Protein AF-A0A1R2AUR9-F1 (afdb_monomer_lite)

InterPro domains:
  IPR001841 Zinc finger, RING-type [PF13639] (2-28)
  IPR001841 Zinc finger, RING-type [PS50089] (3-28)
  IPR013083 Zinc finger, RING/FYVE/PHD-type [G3DSA:3.30.40.10] (1-85)
  IPR017907 Zinc finger, RING-type, conserved site [PS00518] (5-14)
  IPR051438 RNF E3 ubiquitin-protein ligase [PTHR46016] (2-135)

Foldseek 3Di:
DAAPVRDDDDPVVVVVVCVPAQADPPPRHGDDPVRDDDPVVVVVVQQFDWDAAPQPPDPDIGGNVCRVVCQVVPPRNPVNVVVVVVVPPDPDDPDDDPPDDPPVVCVVVVCCVVCVVVVVCVSVCVVVVVPDDDDDDDDDD

pLDDT: mean 75.96, std 21.55, range [33.53, 98.12]

Structure (mmCIF, N/CA/C/O backbone):
data_AF-A0A1R2AUR9-F1
#
_entry.id   AF-A0A1R2AUR9-F1
#
loop_
_atom_site.group_PDB
_atom_site.id
_atom_site.type_symbol
_atom_site.label_atom_id
_atom_site.label_alt_id
_atom_site.label_comp_id
_atom_site.label_asym_id
_atom_site.label_entity_id
_atom_site.label_seq_id
_atom_site.pdbx_PDB_ins_code
_atom_site.Cartn_x
_atom_site.Cartn_y
_atom_site.Cartn_z
_atom_site.occupancy
_atom_site.B_iso_or_equiv
_atom_site.auth_seq_id
_atom_site.auth_comp_id
_atom_site.auth_asym_id
_atom_site.auth_atom_id
_atom_site.pdbx_PDB_model_num
ATOM 1 N N . MET A 1 1 ? -4.410 -1.345 8.812 1.00 94.25 1 MET A N 1
ATOM 2 C CA . MET A 1 1 ? -5.068 -0.806 10.019 1.00 94.25 1 MET A CA 1
ATOM 3 C C . MET A 1 1 ? -5.633 -1.920 10.862 1.00 94.25 1 MET A C 1
ATOM 5 O O . MET A 1 1 ? -6.331 -2.774 10.335 1.00 94.25 1 MET A O 1
ATOM 9 N N . LYS A 1 2 ? -5.341 -1.895 12.158 1.00 96.38 2 LYS A N 1
ATOM 10 C CA . LYS A 1 2 ? -5.877 -2.798 13.167 1.00 96.38 2 LYS A CA 1
ATOM 11 C C . LYS A 1 2 ? -7.031 -2.116 13.904 1.00 96.38 2 LYS A C 1
ATOM 13 O O . LYS A 1 2 ? -6.886 -0.988 14.381 1.00 96.38 2 LYS A O 1
ATOM 18 N N . LEU A 1 3 ? -8.169 -2.796 13.969 1.00 95.75 3 LEU A N 1
ATOM 19 C CA . LEU A 1 3 ? -9.366 -2.363 14.690 1.00 95.75 3 LEU A CA 1
ATOM 20 C C . LEU A 1 3 ? -9.321 -2.794 16.168 1.00 95.75 3 LEU A C 1
ATOM 22 O O . LEU A 1 3 ? -8.594 -3.730 16.500 1.00 95.75 3 LEU A O 1
ATOM 26 N N . PRO A 1 4 ? -10.142 -2.197 17.059 1.00 95.06 4 PRO A N 1
ATOM 27 C CA . PRO A 1 4 ? -10.235 -2.625 18.463 1.00 95.06 4 PRO A CA 1
ATOM 28 C C . PRO A 1 4 ? -10.782 -4.051 18.637 1.00 95.06 4 PRO A C 1
ATOM 30 O O . 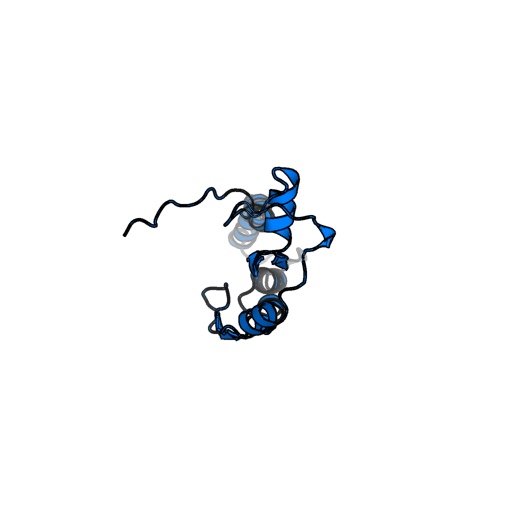PRO A 1 4 ? -10.666 -4.635 19.704 1.00 95.06 4 PRO A O 1
ATOM 33 N N . CYS A 1 5 ? -11.374 -4.624 17.587 1.00 96.00 5 CYS A N 1
ATOM 34 C CA . CYS A 1 5 ? -11.796 -6.022 17.537 1.00 96.00 5 CYS A CA 1
ATOM 35 C C . CYS A 1 5 ? -10.718 -6.976 16.984 1.00 96.00 5 CYS A C 1
ATOM 37 O O . CYS A 1 5 ? -11.067 -8.063 16.537 1.00 96.00 5 CYS A O 1
ATOM 39 N N . ASP A 1 6 ? -9.457 -6.537 16.943 1.00 94.69 6 ASP A N 1
ATOM 40 C CA . ASP A 1 6 ? -8.261 -7.243 16.454 1.00 94.69 6 ASP A CA 1
ATOM 41 C C . ASP A 1 6 ? -8.201 -7.593 14.959 1.00 94.69 6 ASP A C 1
ATOM 43 O O . ASP A 1 6 ? -7.145 -7.992 14.466 1.00 94.69 6 ASP A O 1
ATOM 47 N N . HIS A 1 7 ? -9.260 -7.341 14.194 1.00 96.19 7 HIS A N 1
ATOM 48 C CA . HIS A 1 7 ? -9.222 -7.501 12.744 1.00 96.19 7 HIS A CA 1
ATOM 49 C C . HIS A 1 7 ? -8.355 -6.438 12.062 1.00 96.19 7 HIS A C 1
ATOM 51 O O . HIS A 1 7 ? -8.411 -5.250 12.401 1.00 96.19 7 HIS A O 1
ATOM 57 N N . THR A 1 8 ? -7.592 -6.872 11.056 1.00 96.56 8 THR A N 1
ATOM 58 C CA . THR A 1 8 ? -6.714 -6.010 10.261 1.00 96.56 8 THR A CA 1
ATOM 59 C C . THR A 1 8 ? -7.239 -5.882 8.835 1.00 96.56 8 THR A C 1
ATOM 61 O O . THR A 1 8 ? -7.537 -6.882 8.195 1.00 96.56 8 THR A O 1
ATOM 64 N N . LEU A 1 9 ? -7.349 -4.647 8.343 1.00 95.38 9 LEU A N 1
ATOM 65 C CA . LEU A 1 9 ? -7.771 -4.307 6.979 1.00 95.38 9 LEU A CA 1
ATOM 66 C C . LEU A 1 9 ? -6.881 -3.190 6.412 1.00 95.38 9 LEU A C 1
ATOM 68 O O . LEU A 1 9 ? -6.248 -2.463 7.182 1.00 95.38 9 LEU A O 1
ATOM 72 N N . CYS A 1 10 ? -6.849 -3.002 5.092 1.00 95.88 10 CYS A N 1
ATOM 73 C CA . CYS A 1 10 ? -6.198 -1.834 4.481 1.00 95.88 10 CYS A CA 1
ATOM 74 C C . CYS A 1 10 ? -6.884 -0.530 4.922 1.00 95.88 10 CYS A C 1
ATOM 76 O O . CYS A 1 10 ? -8.079 -0.541 5.229 1.00 95.88 10 CYS A O 1
ATOM 78 N N . ASP A 1 11 ? -6.141 0.581 4.966 1.00 94.75 11 ASP A N 1
ATOM 79 C CA . ASP A 1 11 ? -6.688 1.868 5.426 1.00 94.75 11 ASP A CA 1
ATOM 80 C C . ASP A 1 11 ? -7.854 2.335 4.545 1.00 94.75 11 ASP A C 1
ATOM 82 O O . ASP A 1 11 ? -8.945 2.601 5.050 1.00 94.75 11 ASP A O 1
ATOM 86 N N . ASP A 1 12 ? -7.677 2.288 3.226 1.00 95.94 12 ASP A N 1
ATOM 87 C CA . ASP A 1 12 ? -8.722 2.666 2.273 1.00 95.94 12 ASP A CA 1
ATOM 88 C C . ASP A 1 12 ? -9.968 1.793 2.400 1.00 95.94 12 ASP A C 1
ATOM 90 O O . ASP A 1 12 ? -11.092 2.297 2.413 1.00 95.94 12 ASP A O 1
ATOM 94 N N . CYS A 1 13 ? -9.784 0.478 2.541 1.00 96.19 13 CYS A N 1
ATOM 95 C CA . CYS A 1 13 ? -10.890 -0.469 2.655 1.00 96.19 13 CYS A CA 1
ATOM 96 C C . CYS A 1 13 ? -11.746 -0.184 3.892 1.00 96.19 13 CYS A C 1
ATOM 98 O O . CYS A 1 13 ? -12.976 -0.169 3.803 1.00 96.19 13 CYS A O 1
ATOM 100 N N . ILE A 1 14 ? -11.115 0.068 5.044 1.00 95.31 14 ILE A N 1
ATOM 101 C CA . ILE A 1 14 ? -11.870 0.344 6.266 1.00 95.31 14 ILE A CA 1
ATOM 102 C C . ILE A 1 14 ? -12.502 1.737 6.253 1.00 95.31 14 ILE A C 1
ATOM 104 O O . ILE A 1 14 ? -13.629 1.875 6.722 1.00 95.31 14 ILE A O 1
ATOM 108 N N . ASN A 1 15 ? -11.846 2.742 5.666 1.00 94.88 15 ASN A N 1
ATOM 109 C CA . ASN A 1 15 ? -12.414 4.084 5.520 1.00 94.88 15 ASN A CA 1
ATOM 110 C C . ASN A 1 15 ? -13.653 4.066 4.608 1.00 94.88 15 ASN A C 1
ATOM 112 O O . ASN A 1 15 ? -14.706 4.573 4.999 1.00 94.88 15 ASN A O 1
ATOM 116 N N . LYS A 1 16 ? -13.568 3.411 3.439 1.00 96.06 16 LYS A N 1
ATOM 117 C CA . LYS A 1 16 ? -14.702 3.232 2.511 1.00 96.06 16 LYS A CA 1
ATOM 118 C C . LYS A 1 16 ? -15.868 2.499 3.173 1.00 96.06 16 LYS A C 1
ATOM 120 O O . LYS A 1 16 ? -17.025 2.873 2.993 1.00 96.06 16 LYS A O 1
ATOM 125 N N . TRP A 1 17 ? -15.582 1.462 3.961 1.00 95.81 17 TRP A N 1
ATOM 126 C CA . TRP A 1 17 ? -16.624 0.755 4.701 1.00 95.81 17 TRP A CA 1
ATOM 127 C C . TRP A 1 17 ? -17.260 1.628 5.787 1.00 95.81 17 TRP A C 1
ATOM 129 O O . TRP A 1 17 ? -18.485 1.657 5.910 1.00 95.81 17 TRP A O 1
ATOM 139 N N . PHE A 1 18 ? -16.449 2.368 6.547 1.00 94.25 18 PHE A N 1
ATOM 140 C CA . PHE A 1 18 ? -16.916 3.188 7.663 1.00 94.25 18 PHE A CA 1
ATOM 141 C C . PHE A 1 18 ? -17.877 4.299 7.228 1.00 94.25 18 PHE A C 1
ATOM 143 O O . PHE A 1 18 ? -18.837 4.580 7.944 1.00 94.25 18 PHE A O 1
ATOM 150 N N . GLN A 1 19 ? -17.682 4.863 6.030 1.00 95.19 19 GLN A N 1
ATOM 151 C CA . GLN A 1 19 ? -18.616 5.819 5.420 1.00 95.19 19 GLN A CA 1
ATOM 152 C C . GLN A 1 19 ? -20.039 5.254 5.281 1.00 95.19 19 GLN A C 1
ATOM 154 O O . GLN A 1 19 ? -21.008 6.002 5.351 1.00 95.19 19 GLN A O 1
ATOM 159 N N . ARG A 1 20 ? -20.175 3.933 5.108 1.00 95.06 20 ARG A N 1
ATOM 160 C CA . ARG A 1 20 ? -21.469 3.249 4.968 1.00 95.06 20 ARG A CA 1
ATOM 161 C C . ARG A 1 20 ? -21.963 2.675 6.294 1.00 95.06 20 ARG A C 1
ATOM 163 O O . ARG A 1 20 ? -23.152 2.736 6.593 1.00 95.06 20 ARG A O 1
ATOM 170 N N . LYS A 1 21 ? -21.070 2.060 7.076 1.00 95.06 21 LYS A N 1
ATOM 171 C CA . LYS A 1 21 ? -21.400 1.351 8.319 1.00 95.06 21 LYS A CA 1
ATOM 172 C C . LYS A 1 21 ? -20.309 1.549 9.372 1.00 95.06 21 LYS A C 1
ATOM 174 O O . LYS A 1 21 ? -19.184 1.089 9.200 1.00 95.06 21 LYS A O 1
ATOM 179 N N . LYS A 1 22 ? -20.681 2.094 10.535 1.00 93.88 22 LYS A N 1
ATOM 180 C CA . LYS A 1 22 ? -19.805 2.280 11.714 1.00 93.88 22 LYS A CA 1
ATOM 181 C C . LYS A 1 22 ? -19.544 0.973 12.489 1.00 93.88 22 LYS A C 1
ATOM 183 O O . LYS A 1 22 ? -19.806 0.865 13.685 1.00 93.88 22 LYS A O 1
ATOM 188 N N . SER A 1 23 ? -19.129 -0.080 11.789 1.00 96.19 23 SER A N 1
ATOM 189 C CA . SER A 1 23 ? -18.934 -1.422 12.360 1.00 96.19 23 SER A CA 1
ATOM 190 C C . SER A 1 23 ? -17.855 -2.193 11.618 1.00 96.19 23 SER A C 1
ATOM 192 O O . SER A 1 23 ? -17.590 -1.910 10.456 1.00 96.19 23 SER A O 1
ATOM 194 N N . CYS A 1 24 ? -17.222 -3.170 12.262 1.00 96.19 24 CYS A N 1
ATOM 195 C CA . CYS A 1 24 ? -16.237 -4.031 11.613 1.00 96.19 24 CYS A CA 1
ATOM 196 C C . CYS A 1 24 ? -16.898 -4.864 10.490 1.00 96.19 24 CYS A C 1
ATOM 198 O O . CYS A 1 24 ? -17.902 -5.523 10.768 1.00 96.19 24 CYS A O 1
ATOM 200 N N . PRO A 1 25 ? -16.341 -4.915 9.263 1.00 95.88 25 PRO A N 1
ATOM 201 C CA . PRO A 1 25 ? -16.883 -5.746 8.179 1.00 95.88 25 PRO A CA 1
ATOM 202 C C . PRO A 1 25 ? -16.914 -7.246 8.498 1.00 95.88 25 PRO A C 1
ATOM 204 O O . PRO A 1 25 ? -17.744 -7.967 7.957 1.00 95.88 25 PRO A O 1
ATOM 207 N N . ILE A 1 26 ? -16.015 -7.707 9.374 1.00 96.44 26 ILE A N 1
ATOM 208 C CA . ILE A 1 26 ? -15.802 -9.131 9.656 1.00 96.44 26 ILE A CA 1
ATOM 209 C C . ILE A 1 26 ? -16.688 -9.599 10.815 1.00 96.44 26 ILE A C 1
ATOM 211 O O . ILE A 1 26 ? -17.418 -10.574 10.684 1.00 96.44 26 ILE A O 1
ATOM 215 N N . CYS A 1 27 ? -16.679 -8.880 11.943 1.00 97.06 27 CYS A N 1
ATOM 216 C CA . CYS A 1 27 ? -17.395 -9.298 13.156 1.00 97.06 27 CYS A CA 1
ATOM 217 C C . CYS A 1 27 ? -18.543 -8.370 13.578 1.00 97.06 27 CYS A C 1
ATOM 219 O O . CYS A 1 27 ? -19.156 -8.592 14.619 1.00 97.06 27 CYS A O 1
ATOM 221 N N . ARG A 1 28 ? -18.824 -7.305 12.813 1.00 96.00 28 ARG A N 1
ATOM 222 C CA . ARG A 1 28 ? -19.901 -6.320 13.055 1.00 96.00 28 ARG A CA 1
ATOM 223 C C . ARG A 1 28 ? -19.820 -5.552 14.382 1.00 96.00 28 ARG A C 1
ATOM 225 O O . ARG A 1 28 ? -20.705 -4.747 14.667 1.00 96.00 28 ARG A O 1
ATOM 232 N N . LYS A 1 29 ? -18.749 -5.716 15.170 1.00 96.06 29 LYS A N 1
ATOM 233 C CA . LYS A 1 29 ? -18.498 -4.893 16.364 1.00 96.06 29 LYS A CA 1
ATOM 234 C C . LYS A 1 29 ? -18.408 -3.419 15.972 1.00 96.06 29 LYS A C 1
ATOM 236 O O . LYS A 1 29 ? -17.696 -3.071 15.028 1.00 96.06 29 LYS A O 1
ATOM 241 N N . ARG A 1 30 ? -19.136 -2.564 16.690 1.00 95.56 30 ARG A N 1
ATOM 242 C CA . ARG A 1 30 ? -19.062 -1.107 16.527 1.00 95.56 30 ARG A CA 1
ATOM 243 C C . ARG A 1 30 ? -17.703 -0.602 17.001 1.00 95.56 30 ARG A C 1
ATOM 245 O O . ARG A 1 30 ? -17.121 -1.165 17.925 1.00 95.56 30 ARG A O 1
ATOM 252 N N . PHE A 1 31 ? -17.201 0.426 16.338 1.00 94.19 31 PHE A N 1
ATOM 253 C CA . PHE A 1 31 ? -15.953 1.092 16.690 1.00 94.19 31 PHE A CA 1
ATOM 254 C C . PHE A 1 31 ? -16.000 2.533 16.181 1.00 94.19 31 PHE A C 1
ATOM 256 O O . PHE A 1 31 ? -16.768 2.833 15.267 1.00 94.19 31 PHE A O 1
ATOM 263 N N . GLU A 1 32 ? -15.166 3.397 16.743 1.00 93.69 32 GLU A N 1
ATOM 264 C CA . GLU A 1 32 ? -14.956 4.762 16.261 1.00 93.69 32 GLU A CA 1
ATOM 265 C C . GLU A 1 32 ? -13.707 4.841 15.384 1.00 93.69 32 GLU A C 1
ATOM 267 O O . GLU A 1 32 ? -12.707 4.166 15.642 1.00 93.69 32 GLU A O 1
ATOM 272 N N . ILE A 1 33 ? -13.730 5.691 14.352 1.00 89.25 33 ILE A N 1
ATOM 273 C CA . ILE A 1 33 ? -12.618 5.795 13.394 1.00 89.25 33 ILE A C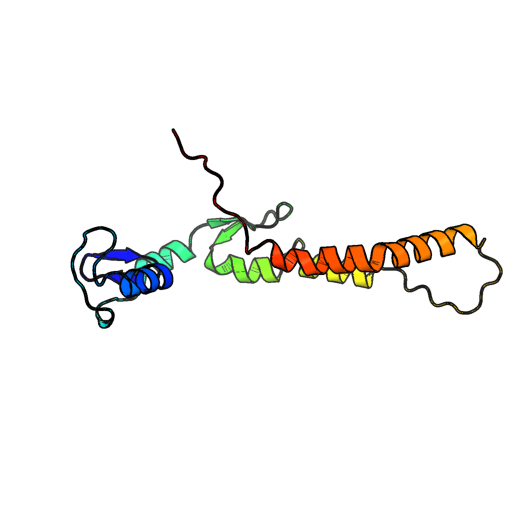A 1
ATOM 274 C C . ILE A 1 33 ? -11.299 6.182 14.083 1.00 89.25 33 ILE A C 1
ATOM 276 O O . ILE A 1 33 ? -10.245 5.728 13.660 1.00 89.25 33 ILE A O 1
ATOM 280 N N . SER A 1 34 ? -11.347 6.948 15.177 1.00 92.44 34 SER A N 1
ATOM 281 C CA . SER A 1 34 ? -10.179 7.343 15.978 1.00 92.44 34 SER A CA 1
ATOM 282 C C . SER A 1 34 ? -9.512 6.175 16.714 1.00 92.44 34 SER A C 1
ATOM 284 O O . SER A 1 34 ? -8.359 6.280 17.122 1.00 92.44 34 SER A O 1
ATOM 286 N N . GLN A 1 35 ? -10.207 5.043 16.872 1.00 92.00 35 GLN A N 1
ATOM 287 C CA . GLN A 1 35 ? -9.695 3.862 17.570 1.00 92.00 35 GLN A CA 1
ATOM 288 C C . GLN A 1 35 ? -8.873 2.935 16.662 1.00 92.00 35 GLN A C 1
ATOM 290 O O . GLN A 1 35 ? -8.269 1.979 17.158 1.00 92.00 35 GLN A O 1
ATOM 295 N N . LYS A 1 36 ? -8.844 3.177 15.341 1.00 93.19 36 LYS A N 1
ATOM 296 C CA . LYS A 1 36 ? -8.015 2.392 14.417 1.00 93.19 36 LYS A CA 1
ATOM 297 C C . LYS A 1 36 ? -6.535 2.700 14.656 1.00 93.19 36 LYS A C 1
ATOM 299 O O . LYS A 1 36 ? -6.143 3.853 14.795 1.00 93.19 36 LYS A O 1
ATOM 304 N N . LYS A 1 37 ? -5.696 1.666 14.665 1.00 95.31 37 LYS A N 1
ATOM 305 C CA . LYS A 1 37 ? -4.241 1.795 14.850 1.00 95.31 37 LYS A CA 1
ATOM 306 C C . LYS A 1 37 ? -3.492 1.244 13.635 1.00 95.31 37 LYS A C 1
ATOM 308 O O . LYS A 1 37 ? -4.015 0.359 12.952 1.00 95.31 37 LYS A O 1
ATOM 313 N N . PRO A 1 38 ? -2.278 1.722 13.325 1.00 94.88 38 PRO A N 1
ATOM 314 C CA . PRO A 1 38 ? -1.453 1.098 12.296 1.00 94.88 38 PRO A CA 1
ATOM 315 C C . PRO A 1 38 ? -1.112 -0.349 12.688 1.00 94.88 38 PRO A C 1
ATOM 317 O O . PRO A 1 38 ? -0.786 -0.641 13.836 1.00 94.88 38 PRO A O 1
ATOM 320 N N . ALA A 1 39 ? -1.201 -1.268 11.725 1.00 95.12 39 ALA A N 1
ATOM 321 C CA . ALA A 1 39 ? -0.887 -2.685 11.924 1.00 95.12 39 ALA A CA 1
ATOM 322 C C . ALA A 1 39 ? 0.596 -2.947 11.614 1.00 95.12 39 ALA A C 1
ATOM 324 O O . ALA A 1 39 ? 0.920 -3.655 10.666 1.00 95.12 39 ALA A O 1
ATOM 325 N N . THR A 1 40 ? 1.494 -2.318 12.378 1.00 94.56 40 THR A N 1
ATOM 326 C CA . THR A 1 40 ? 2.930 -2.213 12.053 1.00 94.56 40 THR A CA 1
ATOM 327 C C . THR A 1 40 ? 3.610 -3.559 11.810 1.00 94.56 40 THR A C 1
ATOM 329 O O . THR A 1 40 ? 4.316 -3.691 10.819 1.00 94.56 40 THR A O 1
ATOM 332 N N . LYS A 1 41 ? 3.354 -4.571 12.650 1.00 93.56 41 LYS A N 1
ATOM 333 C CA . LYS A 1 41 ? 3.935 -5.920 12.494 1.00 93.56 41 LYS A CA 1
ATOM 334 C C . LYS A 1 41 ? 3.601 -6.545 11.136 1.00 93.56 41 LYS A C 1
ATOM 336 O O . LYS A 1 41 ? 4.499 -6.903 10.389 1.00 93.56 41 LYS A O 1
ATOM 341 N N . ILE A 1 42 ? 2.313 -6.568 10.793 1.00 94.38 42 ILE A N 1
ATOM 342 C CA . ILE A 1 42 ? 1.824 -7.128 9.525 1.00 94.38 42 ILE A CA 1
ATOM 343 C C . ILE A 1 42 ? 2.375 -6.332 8.335 1.00 94.38 42 ILE A C 1
ATOM 345 O O . ILE A 1 42 ? 2.728 -6.914 7.320 1.00 94.38 42 ILE A O 1
ATOM 349 N N . VAL A 1 43 ? 2.489 -5.004 8.449 1.00 94.38 43 VAL A N 1
ATOM 350 C CA . VAL A 1 43 ? 3.066 -4.169 7.380 1.00 94.38 43 VAL A CA 1
ATOM 351 C C . VAL A 1 43 ? 4.540 -4.503 7.139 1.00 94.38 43 VAL A C 1
ATOM 353 O O . VAL A 1 43 ? 4.961 -4.563 5.988 1.00 94.38 43 VAL A O 1
ATOM 356 N N . VAL A 1 44 ? 5.321 -4.740 8.197 1.00 95.94 44 VAL A N 1
ATOM 357 C CA . VAL A 1 44 ? 6.720 -5.177 8.063 1.00 95.94 44 VAL A CA 1
ATOM 358 C C . VAL A 1 44 ? 6.787 -6.534 7.366 1.00 95.94 44 VAL A C 1
ATOM 360 O O . VAL A 1 44 ? 7.528 -6.669 6.401 1.00 95.94 44 VAL A O 1
ATOM 363 N N . GLU A 1 45 ? 5.972 -7.502 7.784 1.00 96.62 45 GLU A N 1
ATOM 364 C CA . GLU A 1 45 ? 5.928 -8.834 7.164 1.00 96.62 45 GLU A CA 1
ATOM 365 C C . GLU A 1 45 ? 5.541 -8.775 5.680 1.00 96.62 45 GLU A C 1
ATOM 367 O O . GLU A 1 45 ? 6.224 -9.362 4.844 1.00 96.62 45 GLU A O 1
ATOM 372 N N . ILE A 1 46 ? 4.503 -8.004 5.331 1.00 96.31 46 ILE A N 1
ATOM 373 C CA . ILE A 1 46 ? 4.078 -7.786 3.939 1.00 96.31 46 ILE A CA 1
ATOM 374 C C . ILE A 1 46 ? 5.223 -7.201 3.099 1.00 96.31 46 ILE A C 1
ATOM 376 O O . ILE A 1 46 ? 5.444 -7.630 1.970 1.00 96.31 46 ILE A O 1
ATOM 380 N N . ASN A 1 47 ? 5.977 -6.249 3.651 1.00 96.81 47 ASN A N 1
ATOM 381 C CA . ASN A 1 47 ? 7.090 -5.596 2.961 1.00 96.81 47 ASN A CA 1
ATOM 382 C C . ASN A 1 47 ? 8.284 -6.524 2.679 1.00 96.81 47 ASN A C 1
ATOM 384 O O . ASN A 1 47 ? 9.068 -6.233 1.769 1.00 96.81 47 ASN A O 1
ATOM 388 N N . GLU A 1 48 ? 8.429 -7.617 3.431 1.00 97.69 48 GLU A N 1
ATOM 389 C CA . GLU A 1 48 ? 9.467 -8.629 3.211 1.00 97.69 48 GLU A CA 1
ATOM 390 C C . GLU A 1 48 ? 9.032 -9.756 2.262 1.00 97.69 48 GLU A C 1
ATOM 392 O O . GLU A 1 48 ? 9.877 -10.558 1.861 1.00 97.69 48 GLU A O 1
ATOM 397 N N . LEU A 1 49 ? 7.754 -9.825 1.866 1.00 97.88 49 LEU A N 1
ATOM 398 C CA . LEU A 1 49 ? 7.279 -10.845 0.927 1.00 97.88 49 LEU A CA 1
ATOM 399 C C . LEU A 1 49 ? 8.057 -10.774 -0.389 1.00 97.88 49 LEU A C 1
ATOM 401 O O . LEU A 1 49 ? 8.210 -9.699 -0.972 1.00 97.88 49 LEU A O 1
ATOM 405 N N . CYS A 1 50 ? 8.526 -11.929 -0.865 1.00 97.31 50 CYS A N 1
ATOM 406 C CA . CYS A 1 50 ? 9.149 -12.036 -2.177 1.00 97.31 50 CYS A CA 1
ATOM 407 C C . CYS A 1 50 ? 8.071 -11.946 -3.262 1.00 97.31 50 CYS A C 1
ATOM 409 O O . CYS A 1 50 ? 7.125 -12.734 -3.271 1.00 97.31 50 CYS A O 1
ATOM 411 N N . VAL A 1 51 ? 8.216 -10.983 -4.164 1.00 97.25 51 VAL A N 1
ATOM 412 C CA . VAL A 1 51 ? 7.309 -10.728 -5.285 1.00 97.25 51 VAL A CA 1
ATOM 413 C C . VAL A 1 51 ? 8.092 -10.696 -6.588 1.00 97.25 51 VAL A C 1
ATOM 415 O O . VAL A 1 51 ? 9.300 -10.464 -6.590 1.00 97.25 51 VAL A O 1
ATOM 418 N N . VAL A 1 52 ? 7.397 -10.935 -7.694 1.00 96.62 52 VAL A N 1
ATOM 419 C CA . VAL A 1 52 ? 7.952 -10.845 -9.048 1.00 96.62 52 VAL A CA 1
ATOM 420 C C . VAL A 1 52 ? 7.617 -9.492 -9.664 1.00 96.62 52 VAL A C 1
ATOM 422 O O . VAL A 1 52 ? 6.614 -8.873 -9.309 1.00 96.62 52 VAL A O 1
ATOM 425 N N . CYS A 1 53 ? 8.453 -9.033 -10.590 1.00 95.88 53 CYS A N 1
ATOM 426 C CA . CYS A 1 53 ? 8.134 -7.873 -11.413 1.00 95.88 53 CYS A CA 1
ATOM 427 C C . CYS A 1 53 ? 6.870 -8.127 -12.255 1.00 95.88 53 CYS A C 1
ATOM 429 O O . CYS A 1 53 ? 6.682 -9.228 -12.772 1.00 95.88 53 CYS A O 1
ATOM 431 N N . LYS A 1 54 ? 6.032 -7.100 -12.450 1.00 93.12 54 LYS A N 1
ATOM 432 C CA . LYS A 1 54 ? 4.846 -7.191 -13.322 1.00 93.12 54 LYS A CA 1
ATOM 433 C C . LYS A 1 54 ? 5.173 -7.289 -14.817 1.00 93.12 54 LYS A C 1
ATOM 435 O O . LYS A 1 54 ? 4.308 -7.658 -15.606 1.00 93.12 54 LYS A O 1
ATOM 440 N N . PHE A 1 55 ? 6.395 -6.935 -15.224 1.00 91.56 55 PHE A N 1
ATOM 441 C CA . PHE A 1 55 ? 6.803 -6.951 -16.628 1.00 91.56 55 PHE A CA 1
ATOM 442 C C . PHE A 1 55 ? 7.237 -8.367 -17.048 1.00 91.56 55 PHE A C 1
ATOM 444 O O . PHE A 1 55 ? 8.214 -8.870 -16.490 1.00 91.56 55 PHE A O 1
ATOM 451 N N . PRO A 1 56 ? 6.577 -9.008 -18.037 1.00 85.06 56 PRO A N 1
ATOM 452 C CA . PRO A 1 56 ? 6.753 -10.439 -18.324 1.00 85.06 56 PRO A CA 1
ATOM 453 C C . PRO A 1 56 ? 8.176 -10.867 -18.695 1.00 85.06 56 PRO A C 1
ATOM 455 O O . PRO A 1 56 ? 8.554 -12.012 -18.476 1.00 85.06 56 PRO A O 1
ATOM 458 N N . GLN A 1 57 ? 8.958 -9.963 -19.287 1.00 88.62 57 GLN A N 1
ATOM 459 C CA . GLN A 1 57 ? 10.328 -10.234 -19.729 1.00 88.62 57 GLN A CA 1
ATOM 460 C C . GLN A 1 57 ? 11.365 -9.973 -18.625 1.00 88.62 57 GLN A C 1
ATOM 462 O O . GLN A 1 57 ? 12.555 -10.215 -18.817 1.00 88.62 57 GLN A O 1
ATOM 467 N N . CYS A 1 58 ? 10.932 -9.467 -17.468 1.00 93.00 58 CYS A N 1
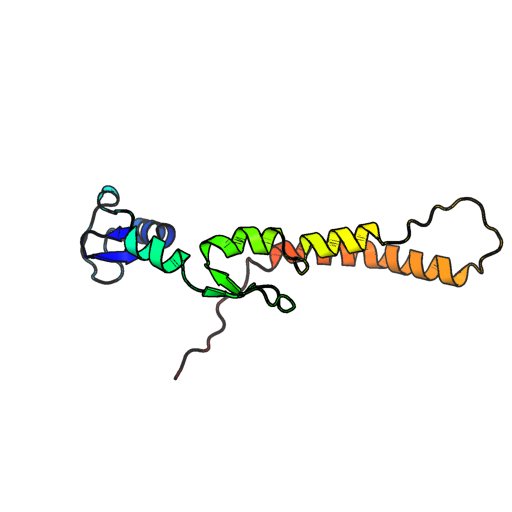ATOM 468 C CA . CYS A 1 58 ? 11.803 -9.208 -16.339 1.00 93.00 58 CYS A CA 1
ATOM 469 C C . CYS A 1 58 ? 11.883 -10.420 -15.408 1.00 93.00 58 CYS A C 1
ATOM 471 O O . CYS A 1 58 ? 10.877 -10.876 -14.876 1.00 93.00 58 CYS A O 1
ATOM 473 N N . ASN A 1 59 ? 13.103 -10.865 -15.106 1.00 95.12 59 ASN A N 1
ATOM 474 C CA . ASN A 1 59 ? 13.339 -11.967 -14.167 1.00 95.12 59 ASN A CA 1
ATOM 475 C C . ASN A 1 59 ? 13.556 -11.492 -12.721 1.00 95.12 59 ASN A C 1
ATOM 477 O O . ASN A 1 59 ? 13.978 -12.270 -11.862 1.00 95.12 59 ASN A O 1
ATOM 481 N N . TRP A 1 60 ? 13.317 -10.208 -12.436 1.00 97.06 60 TRP A N 1
ATOM 482 C CA . TRP A 1 60 ? 13.485 -9.681 -11.090 1.00 97.06 60 TRP A CA 1
ATOM 483 C C . TRP A 1 60 ? 12.435 -10.266 -10.149 1.00 97.06 60 TRP A C 1
ATOM 485 O O . TRP A 1 60 ? 11.232 -10.244 -10.418 1.00 97.06 60 TRP A O 1
ATOM 495 N N . ASN A 1 61 ? 12.920 -10.748 -9.014 1.00 96.69 61 ASN A N 1
ATOM 496 C CA . ASN A 1 61 ? 12.120 -11.117 -7.866 1.00 96.69 61 ASN A CA 1
ATOM 497 C C . ASN A 1 61 ? 12.848 -10.667 -6.595 1.00 96.69 61 ASN A C 1
ATOM 499 O O . ASN A 1 61 ? 14.080 -10.631 -6.547 1.00 96.69 61 ASN A O 1
ATOM 503 N N . GLY A 1 62 ? 12.095 -10.259 -5.581 1.00 96.62 62 GLY A N 1
ATOM 504 C CA . GLY A 1 62 ? 12.667 -9.746 -4.343 1.00 96.62 62 GLY A CA 1
ATOM 505 C C . GLY A 1 62 ? 11.621 -9.175 -3.391 1.00 96.62 62 GLY A C 1
ATOM 506 O O . GLY A 1 62 ? 10.427 -9.274 -3.660 1.00 96.62 62 GLY A O 1
ATOM 507 N N . PRO A 1 63 ? 12.045 -8.574 -2.265 1.00 98.12 63 PRO A N 1
ATOM 508 C CA . PRO A 1 63 ? 11.128 -8.034 -1.264 1.00 98.12 63 PRO A CA 1
ATOM 509 C C . PRO A 1 63 ? 10.193 -6.966 -1.840 1.00 98.12 63 PRO A C 1
ATOM 511 O O . PRO A 1 63 ? 10.664 -6.059 -2.535 1.00 98.12 63 PRO A O 1
ATOM 514 N N . LEU A 1 64 ? 8.909 -7.003 -1.475 1.00 98.00 64 LEU A N 1
ATOM 515 C CA . LEU A 1 64 ? 7.887 -6.051 -1.924 1.00 98.00 64 LEU A CA 1
ATOM 516 C C . LEU A 1 64 ? 8.311 -4.590 -1.718 1.00 98.00 64 LEU A C 1
ATOM 518 O O . LEU A 1 64 ? 8.138 -3.767 -2.613 1.00 98.00 64 LEU A O 1
ATOM 522 N N . LYS A 1 65 ? 8.978 -4.268 -0.602 1.00 97.25 65 LYS A N 1
ATOM 523 C CA . LYS A 1 65 ? 9.512 -2.916 -0.331 1.00 97.25 65 LYS A CA 1
ATOM 524 C C . LYS A 1 65 ? 10.500 -2.385 -1.383 1.00 97.25 65 LYS A C 1
ATOM 526 O O . LYS A 1 65 ? 10.791 -1.191 -1.402 1.00 97.25 65 LYS A O 1
ATOM 531 N N . LYS A 1 66 ? 11.090 -3.262 -2.204 1.00 97.56 66 LYS A N 1
ATOM 532 C CA . LYS A 1 66 ? 12.031 -2.911 -3.280 1.00 97.56 66 LYS A CA 1
ATOM 533 C C . LYS A 1 66 ? 11.381 -2.918 -4.667 1.00 97.56 66 LYS A C 1
ATOM 535 O O . LYS A 1 66 ? 12.038 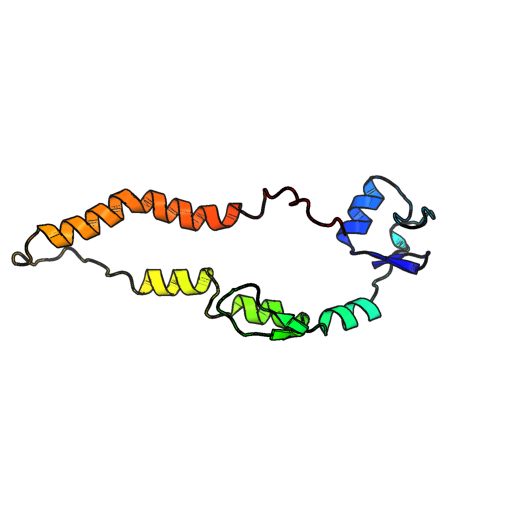-2.474 -5.606 1.00 97.56 66 LYS A O 1
ATOM 540 N N . LEU A 1 67 ? 10.136 -3.387 -4.789 1.00 97.06 67 LEU A N 1
ATOM 541 C CA . LEU A 1 67 ? 9.453 -3.543 -6.073 1.00 97.06 67 LEU A CA 1
ATOM 542 C C . LEU A 1 67 ? 9.295 -2.200 -6.793 1.00 97.06 67 LEU A C 1
ATOM 544 O O . LEU A 1 67 ? 9.716 -2.090 -7.934 1.00 97.06 67 LEU A O 1
ATOM 548 N N . ASP A 1 68 ? 8.797 -1.164 -6.118 1.00 95.06 68 ASP A N 1
ATOM 549 C CA . ASP A 1 68 ? 8.553 0.158 -6.721 1.00 95.06 68 ASP A CA 1
ATOM 550 C C . ASP A 1 68 ? 9.823 0.771 -7.347 1.00 95.06 68 ASP A C 1
ATOM 552 O O . ASP A 1 68 ? 9.863 1.137 -8.523 1.00 95.06 68 ASP A O 1
ATOM 556 N N . LYS A 1 69 ? 10.934 0.750 -6.598 1.00 94.44 69 LYS A N 1
ATOM 557 C CA . LYS A 1 69 ? 12.247 1.200 -7.093 1.00 94.44 69 LYS A CA 1
ATOM 558 C C . LYS A 1 69 ? 12.744 0.380 -8.281 1.00 94.44 69 LYS A C 1
ATOM 560 O O . LYS A 1 69 ? 13.461 0.914 -9.131 1.00 94.44 69 LYS A O 1
ATOM 565 N N . HIS A 1 70 ? 12.438 -0.916 -8.299 1.00 94.62 70 HIS A N 1
ATOM 566 C CA . HIS A 1 70 ? 12.765 -1.785 -9.416 1.00 94.62 70 HIS A CA 1
ATOM 567 C C . HIS A 1 70 ? 11.892 -1.465 -10.634 1.00 94.62 70 HIS A C 1
ATOM 569 O O . HIS A 1 70 ? 12.454 -1.264 -11.702 1.00 94.62 70 HIS A O 1
ATOM 575 N N . GLU A 1 71 ? 10.567 -1.367 -10.493 1.00 92.88 71 GLU A N 1
ATOM 576 C CA . GLU A 1 71 ? 9.643 -1.093 -11.601 1.00 92.88 71 GLU A CA 1
ATOM 577 C C . GLU A 1 71 ? 9.942 0.245 -12.276 1.00 92.88 71 GLU A C 1
ATOM 579 O O . GLU A 1 71 ? 10.047 0.286 -13.502 1.00 92.88 71 GLU A O 1
ATOM 584 N N . TYR A 1 72 ? 10.210 1.295 -11.488 1.00 89.75 72 TYR A N 1
ATOM 585 C CA . TYR A 1 72 ? 10.669 2.590 -12.003 1.00 89.75 72 TYR A CA 1
ATOM 586 C C . TYR A 1 72 ? 11.934 2.452 -12.854 1.00 89.75 72 TYR A C 1
ATOM 588 O O . TYR A 1 72 ? 12.128 3.166 -13.837 1.00 89.75 72 TYR A O 1
ATOM 596 N N . ASN A 1 73 ? 12.818 1.520 -12.487 1.00 90.12 73 ASN A N 1
ATOM 597 C CA . ASN A 1 73 ? 14.085 1.325 -13.169 1.00 90.12 73 ASN A CA 1
ATOM 598 C C . ASN A 1 73 ? 14.112 0.191 -14.190 1.00 90.12 73 ASN A C 1
ATOM 600 O O . ASN A 1 73 ? 15.125 0.059 -14.880 1.00 90.12 73 ASN A O 1
ATOM 604 N N . CYS A 1 74 ? 13.039 -0.584 -14.308 1.00 91.19 74 CYS A N 1
ATOM 605 C CA . CYS A 1 74 ? 13.048 -1.833 -15.042 1.00 91.19 74 CYS A CA 1
ATOM 606 C C . CYS A 1 74 ? 13.292 -1.582 -16.528 1.00 91.19 74 CYS A C 1
ATOM 608 O O . CYS A 1 74 ? 12.623 -0.758 -17.149 1.00 91.19 74 CYS A O 1
ATOM 610 N N . THR A 1 75 ? 14.229 -2.331 -17.108 1.00 88.69 75 THR A N 1
ATOM 611 C CA . THR A 1 75 ? 14.536 -2.289 -18.544 1.00 88.69 75 THR A CA 1
ATOM 612 C C . THR A 1 75 ? 13.313 -2.610 -19.400 1.00 88.69 75 THR A C 1
ATOM 614 O O . THR A 1 75 ? 13.188 -2.115 -20.508 1.00 88.69 75 THR A O 1
ATOM 617 N N . PHE A 1 76 ? 12.379 -3.401 -18.869 1.00 87.12 76 PHE A N 1
ATOM 618 C CA . PHE A 1 76 ? 11.147 -3.782 -19.558 1.00 87.12 76 PHE A CA 1
ATOM 619 C C . PHE A 1 76 ? 9.964 -2.854 -19.255 1.00 87.12 76 PHE A C 1
ATOM 621 O O . PHE A 1 76 ? 8.851 -3.132 -19.695 1.00 87.12 76 PHE A O 1
ATOM 628 N N . SER A 1 77 ? 10.188 -1.754 -18.524 1.00 86.31 77 SER A N 1
ATOM 629 C CA . SER A 1 77 ? 9.154 -0.748 -18.291 1.00 86.31 77 SER A CA 1
ATOM 630 C C . SER A 1 77 ? 8.757 -0.074 -19.615 1.00 86.31 77 SER A C 1
ATOM 632 O O . SER A 1 77 ? 9.643 0.416 -20.329 1.00 86.31 77 SER A O 1
ATOM 634 N N . PRO A 1 78 ? 7.453 0.001 -19.950 1.00 74.69 78 PRO A N 1
ATOM 635 C CA . PRO A 1 78 ? 6.965 0.653 -21.164 1.00 74.69 78 PRO A CA 1
ATOM 636 C C . PRO A 1 78 ? 7.454 2.094 -21.307 1.00 74.69 78 PRO A C 1
ATOM 638 O O . PRO A 1 78 ? 7.807 2.514 -22.401 1.00 74.69 78 PRO A O 1
ATOM 641 N N . GLU A 1 79 ? 7.552 2.841 -20.206 1.00 70.06 79 GLU A N 1
ATOM 642 C CA . GLU A 1 79 ? 8.006 4.237 -20.223 1.00 70.06 79 GLU A CA 1
ATOM 643 C C . GLU A 1 79 ? 9.465 4.370 -20.680 1.00 70.06 79 GLU A C 1
ATOM 645 O O . GLU A 1 79 ? 9.809 5.284 -21.433 1.00 70.06 79 GLU A O 1
ATOM 650 N N . LYS A 1 80 ? 10.327 3.428 -20.278 1.00 66.62 80 LYS A N 1
ATOM 651 C CA . LYS A 1 80 ? 11.736 3.407 -20.690 1.00 66.62 80 LYS A CA 1
ATOM 652 C C . LYS A 1 80 ? 11.909 2.884 -22.111 1.00 66.62 80 LYS A C 1
ATOM 654 O O . LYS A 1 80 ? 12.656 3.479 -22.884 1.00 66.62 80 LYS A O 1
ATOM 659 N N . ASN A 1 81 ? 11.182 1.826 -22.467 1.00 59.22 81 ASN A N 1
ATOM 660 C CA . ASN A 1 81 ? 11.209 1.276 -23.821 1.00 59.22 81 ASN A CA 1
ATOM 661 C C . ASN A 1 81 ? 10.680 2.275 -24.855 1.00 59.22 81 ASN A C 1
ATOM 663 O O . ASN A 1 81 ? 11.282 2.428 -25.912 1.00 59.22 81 ASN A O 1
ATOM 667 N N . ASN A 1 82 ? 9.614 3.015 -24.542 1.00 60.66 82 ASN A N 1
ATOM 668 C CA . ASN A 1 82 ? 9.076 4.036 -25.439 1.00 60.66 82 ASN A CA 1
ATOM 669 C C . ASN A 1 82 ? 10.087 5.158 -25.687 1.00 60.66 82 ASN A C 1
ATOM 671 O O . ASN A 1 82 ? 10.240 5.588 -26.826 1.00 60.66 82 ASN A O 1
ATOM 675 N N . LYS A 1 83 ? 10.821 5.597 -24.656 1.00 59.25 83 LYS A N 1
ATOM 676 C CA . LYS A 1 83 ? 11.869 6.609 -24.819 1.00 59.25 83 LYS A CA 1
ATOM 677 C C . LYS A 1 83 ? 13.006 6.118 -25.716 1.00 59.25 83 LYS A C 1
ATOM 679 O O . LYS A 1 83 ? 13.374 6.817 -26.651 1.00 59.25 83 LYS A O 1
ATOM 684 N N . GLU A 1 84 ? 13.512 4.906 -25.487 1.00 58.47 84 GLU A N 1
ATOM 685 C CA . GLU A 1 84 ? 14.556 4.340 -26.349 1.00 58.47 84 GLU A CA 1
ATOM 686 C C . GLU A 1 84 ? 14.101 4.155 -27.799 1.00 58.47 84 GLU A C 1
ATOM 688 O O . GLU A 1 84 ? 14.884 4.384 -28.718 1.00 58.47 84 GLU A O 1
ATOM 693 N N . VAL A 1 85 ? 12.856 3.725 -28.017 1.00 57.91 85 VAL A N 1
ATOM 694 C CA . VAL A 1 85 ? 12.300 3.572 -29.366 1.00 57.91 85 VAL A CA 1
ATOM 695 C C . VAL A 1 85 ? 12.175 4.933 -30.044 1.00 57.91 85 VAL A C 1
ATOM 697 O O . VAL A 1 85 ? 12.608 5.060 -31.184 1.00 57.91 85 VAL A O 1
ATOM 700 N N . LEU A 1 86 ? 11.648 5.949 -29.353 1.00 57.00 86 LEU A N 1
ATOM 701 C CA . LEU A 1 86 ? 11.524 7.313 -29.878 1.00 57.00 86 LEU A CA 1
ATOM 702 C C . LEU A 1 86 ? 12.888 7.934 -30.213 1.00 57.00 86 LEU A C 1
ATOM 704 O O . LEU A 1 86 ? 13.020 8.534 -31.276 1.00 57.00 86 LEU A O 1
ATOM 708 N N . ASP A 1 87 ? 13.902 7.737 -29.366 1.00 61.56 87 ASP A N 1
ATOM 709 C CA . ASP A 1 87 ? 15.265 8.239 -29.593 1.00 61.56 87 ASP A CA 1
ATOM 710 C C . ASP A 1 87 ? 15.959 7.542 -30.781 1.00 61.56 87 ASP A C 1
ATOM 712 O O . ASP A 1 87 ? 16.833 8.122 -31.425 1.00 61.56 87 ASP A O 1
ATOM 716 N N . LYS A 1 88 ? 15.572 6.296 -31.088 1.00 63.38 88 LYS A N 1
ATOM 717 C CA . LYS A 1 88 ? 16.104 5.502 -32.210 1.00 63.38 88 LYS A CA 1
ATOM 718 C C . LYS A 1 88 ? 15.299 5.661 -33.505 1.00 63.38 88 LYS A C 1
ATOM 720 O O . LYS A 1 88 ? 15.687 5.079 -34.520 1.00 63.38 88 LYS A O 1
ATOM 725 N N . LEU A 1 89 ? 14.195 6.417 -33.506 1.00 54.50 89 LEU A N 1
ATOM 726 C CA . LEU A 1 89 ? 13.464 6.691 -34.742 1.00 54.50 89 LEU A CA 1
ATOM 727 C C . LEU A 1 89 ? 14.333 7.558 -35.668 1.00 54.50 89 LEU A C 1
ATOM 729 O O . LEU A 1 89 ? 14.841 8.594 -35.236 1.00 54.50 89 LEU A O 1
ATOM 733 N N . PRO A 1 90 ? 14.504 7.177 -36.947 1.00 58.16 90 PRO A N 1
ATOM 734 C CA . PRO A 1 90 ? 15.257 7.986 -37.892 1.00 58.16 90 PRO A CA 1
ATOM 735 C C . PRO A 1 90 ? 14.580 9.351 -38.060 1.00 58.16 90 PRO A C 1
ATOM 737 O O . PRO A 1 90 ? 13.451 9.454 -38.544 1.00 58.16 90 PRO A O 1
ATOM 740 N N . VAL A 1 91 ? 15.282 10.415 -37.665 1.00 56.44 91 VAL A N 1
ATOM 741 C CA . VAL A 1 91 ? 14.874 11.795 -37.941 1.00 56.44 91 VAL A CA 1
ATOM 742 C C . VAL A 1 91 ? 15.222 12.085 -39.395 1.00 56.44 91 VAL A C 1
ATOM 744 O O . VAL A 1 91 ? 16.356 12.441 -39.711 1.00 56.44 91 VAL A O 1
ATOM 747 N N . TYR A 1 92 ? 14.256 11.910 -40.296 1.00 48.97 92 TYR A N 1
ATOM 748 C CA . TYR A 1 92 ? 14.440 12.289 -41.693 1.00 48.97 92 TYR A CA 1
ATOM 749 C C . TYR A 1 92 ? 14.436 13.818 -41.804 1.00 48.97 92 TYR A C 1
ATOM 751 O O . TYR A 1 92 ? 13.385 14.461 -41.763 1.00 48.97 92 TYR A O 1
ATOM 759 N N . LYS A 1 93 ? 15.627 14.414 -41.902 1.00 50.84 93 LYS A N 1
ATOM 760 C CA . LYS A 1 93 ? 15.784 15.825 -42.254 1.00 50.84 93 LYS A CA 1
ATOM 761 C C . LYS A 1 93 ? 15.669 15.929 -43.773 1.00 50.84 93 LYS A C 1
ATOM 763 O O . LYS A 1 93 ? 16.524 15.418 -44.485 1.00 50.84 93 LYS A O 1
ATOM 768 N N . LYS A 1 94 ? 14.598 16.557 -44.266 1.00 50.78 94 LYS A N 1
ATOM 769 C CA . LYS A 1 94 ? 14.464 16.916 -45.685 1.00 50.78 94 LYS A CA 1
ATOM 770 C C . LYS A 1 94 ? 15.438 18.046 -46.008 1.00 50.78 94 LYS A C 1
ATOM 772 O O . LYS A 1 94 ? 15.032 19.199 -46.035 1.00 50.78 94 LYS A O 1
ATOM 777 N N . GLU A 1 95 ? 16.697 17.722 -46.259 1.00 46.69 95 GLU A N 1
ATOM 778 C CA . GLU A 1 95 ? 17.615 18.645 -46.922 1.00 46.69 95 GLU A CA 1
ATOM 779 C C . GLU A 1 95 ? 18.472 17.862 -47.923 1.00 46.69 95 GLU A C 1
ATOM 781 O O . GLU A 1 95 ? 19.468 17.257 -47.552 1.00 46.69 95 GLU A O 1
ATOM 786 N N . GLY A 1 96 ? 18.064 17.892 -49.198 1.00 57.12 96 GLY A N 1
ATOM 787 C CA . GLY A 1 96 ? 19.038 18.019 -50.286 1.00 57.12 96 GLY A CA 1
ATOM 788 C C . GLY A 1 96 ? 19.472 16.811 -51.121 1.00 57.12 96 GLY A C 1
ATOM 789 O O . GLY A 1 96 ? 20.405 17.014 -51.883 1.00 57.12 96 GLY A O 1
ATOM 790 N N . ASP A 1 97 ? 18.838 15.634 -51.080 1.00 42.97 97 ASP A N 1
ATOM 791 C CA . ASP A 1 97 ? 19.292 14.499 -51.913 1.00 42.97 97 ASP A CA 1
ATOM 792 C C . ASP A 1 97 ? 18.285 14.126 -53.016 1.00 42.97 97 ASP A C 1
ATOM 794 O O . ASP A 1 97 ? 17.209 13.588 -52.747 1.00 42.97 97 ASP A O 1
ATOM 798 N N . GLU A 1 98 ? 18.657 14.399 -54.271 1.00 56.62 98 GLU A N 1
ATOM 799 C CA . GLU A 1 98 ? 17.914 14.040 -55.491 1.00 56.62 98 GLU A CA 1
ATOM 800 C C . GLU A 1 98 ? 18.077 12.562 -55.917 1.00 56.62 98 GLU A C 1
ATOM 802 O O . GLU A 1 98 ? 17.440 12.148 -56.880 1.00 56.62 98 GLU A O 1
ATOM 807 N N . ASP A 1 99 ? 18.829 11.725 -55.186 1.00 52.69 99 ASP A N 1
ATOM 808 C CA . ASP A 1 99 ? 19.263 10.406 -55.695 1.00 52.69 99 ASP A CA 1
ATOM 809 C C . ASP A 1 99 ? 18.813 9.167 -54.886 1.00 52.69 99 ASP A C 1
ATOM 811 O O . ASP A 1 99 ? 19.305 8.060 -55.110 1.00 52.69 99 ASP A O 1
ATOM 815 N N . LEU A 1 100 ? 17.840 9.285 -53.974 1.00 50.44 100 LEU A N 1
ATOM 816 C CA . LEU A 1 100 ? 17.179 8.111 -53.378 1.00 50.44 100 LEU A CA 1
ATOM 817 C C . LEU A 1 100 ? 15.785 7.938 -53.971 1.00 50.44 100 LEU A C 1
ATOM 819 O O . LEU A 1 100 ? 14.903 8.767 -53.750 1.00 50.44 100 LEU A O 1
ATOM 823 N N . ASP A 1 101 ? 15.598 6.838 -54.707 1.00 50.88 101 ASP A N 1
ATOM 824 C CA . ASP A 1 101 ? 14.345 6.480 -55.367 1.00 50.88 101 ASP A CA 1
ATOM 825 C C . ASP A 1 101 ? 13.151 6.689 -54.416 1.00 50.88 101 ASP A C 1
ATOM 827 O O . ASP A 1 101 ? 13.000 6.055 -53.364 1.00 50.88 101 ASP A O 1
ATOM 831 N N . ASN A 1 102 ? 12.335 7.672 -54.791 1.00 51.16 102 ASN A N 1
ATOM 832 C CA . ASN A 1 102 ? 11.341 8.402 -54.004 1.00 51.16 102 ASN A CA 1
ATOM 833 C C . ASN A 1 102 ? 10.170 7.518 -53.516 1.00 51.16 102 ASN A C 1
ATOM 835 O O . ASN A 1 102 ? 9.166 7.996 -52.999 1.00 51.16 102 ASN A O 1
ATOM 839 N N . THR A 1 103 ? 10.242 6.204 -53.693 1.00 49.72 103 THR A N 1
ATOM 840 C CA . THR A 1 103 ? 9.183 5.251 -53.354 1.00 49.72 103 THR A CA 1
ATOM 841 C C . THR A 1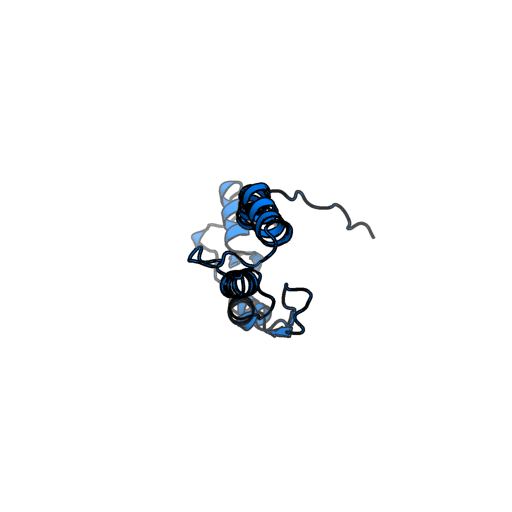 103 ? 9.286 4.750 -51.910 1.00 49.72 103 THR A C 1
ATOM 843 O O . THR A 1 103 ? 8.266 4.664 -51.224 1.00 49.72 103 THR A O 1
ATOM 846 N N . TYR A 1 104 ? 10.496 4.505 -51.389 1.00 47.34 104 TYR A N 1
ATOM 847 C CA . TYR A 1 104 ? 10.692 3.950 -50.036 1.00 47.34 104 TYR A CA 1
ATOM 848 C C . TYR A 1 104 ? 10.706 5.005 -48.923 1.00 47.34 104 TYR A C 1
ATOM 850 O O . TYR A 1 104 ? 10.098 4.784 -47.871 1.00 47.34 104 TYR A O 1
ATOM 858 N N . ALA A 1 105 ? 11.327 6.168 -49.157 1.00 51.44 105 ALA A N 1
ATOM 859 C CA . ALA A 1 105 ? 11.272 7.294 -48.220 1.00 51.44 105 ALA A CA 1
ATOM 860 C C . ALA A 1 105 ? 9.821 7.768 -48.028 1.00 51.44 105 ALA A C 1
ATOM 862 O O . ALA A 1 105 ? 9.367 7.961 -46.901 1.00 51.44 105 ALA A O 1
ATOM 863 N N . ASN A 1 106 ? 9.047 7.821 -49.117 1.00 56.41 106 ASN A N 1
ATOM 864 C CA . ASN A 1 106 ? 7.631 8.154 -49.046 1.00 56.41 106 ASN A CA 1
ATOM 865 C C . ASN A 1 106 ? 6.806 7.079 -48.348 1.00 56.41 106 ASN A C 1
ATOM 867 O O . ASN A 1 106 ? 5.909 7.441 -47.601 1.00 56.41 106 ASN A O 1
ATOM 871 N N . LEU A 1 107 ? 7.081 5.782 -48.523 1.00 51.88 107 LEU A N 1
ATOM 872 C CA . LEU A 1 107 ? 6.297 4.748 -47.844 1.00 51.88 107 LEU A CA 1
ATOM 873 C C . LEU A 1 107 ? 6.487 4.802 -46.323 1.00 51.88 107 LEU A C 1
ATOM 875 O O . LEU A 1 107 ? 5.501 4.756 -45.593 1.00 51.88 107 LEU A O 1
ATOM 879 N N . ALA A 1 108 ? 7.723 4.955 -45.840 1.00 54.44 108 ALA A N 1
ATOM 880 C CA . ALA A 1 108 ? 7.999 5.083 -44.410 1.00 54.44 108 ALA A CA 1
ATOM 881 C C . ALA A 1 108 ? 7.369 6.357 -43.820 1.00 54.44 108 ALA A C 1
ATOM 883 O O . ALA A 1 108 ? 6.707 6.292 -42.783 1.00 54.44 108 ALA A O 1
ATOM 884 N N . THR A 1 109 ? 7.491 7.496 -44.509 1.00 57.22 109 THR A N 1
ATOM 885 C CA . THR A 1 109 ? 6.862 8.759 -44.094 1.00 57.22 109 THR A CA 1
ATOM 886 C C . THR A 1 109 ? 5.336 8.693 -44.161 1.00 57.22 109 THR A C 1
ATOM 888 O O . THR A 1 109 ? 4.679 9.121 -43.221 1.00 57.22 109 THR A O 1
ATOM 891 N N . LEU A 1 110 ? 4.748 8.089 -45.197 1.00 59.31 110 LEU A N 1
ATOM 892 C CA . LEU A 1 110 ? 3.296 7.923 -45.341 1.00 59.31 110 LEU A CA 1
ATOM 893 C C . LEU A 1 110 ? 2.726 6.945 -44.313 1.00 59.31 110 LEU A C 1
ATOM 895 O O . LEU A 1 110 ? 1.643 7.185 -43.780 1.00 59.31 110 LEU A O 1
ATOM 899 N N . LEU A 1 111 ? 3.430 5.846 -44.025 1.00 57.31 111 LEU A N 1
ATOM 900 C CA . LEU A 1 111 ? 3.059 4.905 -42.969 1.00 57.31 111 LEU A CA 1
ATOM 901 C C . LEU A 1 111 ? 3.148 5.578 -41.602 1.00 57.31 111 LEU A C 1
ATOM 903 O O . LEU A 1 111 ? 2.241 5.391 -40.793 1.00 57.31 111 LEU A O 1
ATOM 907 N N . TYR A 1 112 ? 4.183 6.386 -41.361 1.00 64.81 112 TYR A N 1
ATOM 908 C CA . TYR A 1 112 ? 4.294 7.178 -40.146 1.00 64.81 112 TYR A CA 1
ATOM 909 C C . TYR A 1 112 ? 3.168 8.210 -40.065 1.00 64.81 112 TYR A C 1
ATOM 911 O O . TYR A 1 112 ? 2.422 8.174 -39.107 1.00 64.81 112 TYR A O 1
ATOM 919 N N . GLU A 1 113 ? 2.934 9.059 -41.063 1.00 63.12 113 GLU A N 1
ATOM 920 C CA . GLU A 1 113 ? 1.881 10.086 -41.035 1.00 63.12 113 GLU A CA 1
ATOM 921 C C . GLU A 1 113 ? 0.463 9.511 -40.916 1.00 63.12 113 GLU A C 1
ATOM 923 O O . GLU A 1 113 ? -0.331 10.000 -40.106 1.00 63.12 113 GLU A O 1
ATOM 928 N N . LYS A 1 114 ? 0.138 8.449 -41.670 1.00 65.75 114 LYS A N 1
ATOM 929 C CA . LYS A 1 114 ? -1.182 7.798 -41.598 1.00 65.75 114 LYS A CA 1
ATOM 930 C C . LYS A 1 114 ? -1.415 7.132 -40.252 1.00 65.75 114 LYS A C 1
ATOM 932 O O . LYS A 1 114 ? -2.523 7.207 -39.722 1.00 65.75 114 LYS A O 1
ATOM 937 N N . ASN A 1 115 ? -0.386 6.492 -39.702 1.00 64.81 115 ASN A N 1
ATOM 938 C CA . ASN A 1 115 ? -0.517 5.753 -38.455 1.00 64.81 115 ASN A CA 1
ATOM 939 C C . ASN A 1 115 ? -0.085 6.565 -37.232 1.00 64.81 115 ASN A C 1
ATOM 941 O O . ASN A 1 115 ? -0.307 6.101 -36.126 1.00 64.81 115 ASN A O 1
ATOM 945 N N . LYS A 1 116 ? 0.446 7.785 -37.373 1.00 71.88 116 LYS A N 1
ATOM 946 C CA . LYS A 1 116 ? 0.937 8.618 -36.261 1.00 71.88 116 LYS A CA 1
ATOM 947 C C . LYS A 1 116 ? -0.159 8.879 -35.247 1.00 71.88 116 LYS A C 1
ATOM 949 O O . LYS A 1 116 ? 0.037 8.617 -34.073 1.00 71.88 116 LYS A O 1
ATOM 954 N N . LYS A 1 117 ? -1.349 9.272 -35.703 1.00 61.06 117 LYS A N 1
ATOM 955 C CA . LYS A 1 117 ? -2.507 9.484 -34.819 1.00 61.06 117 LYS A CA 1
ATOM 956 C C . LYS A 1 117 ? -2.992 8.190 -34.158 1.00 61.06 117 LYS A C 1
ATOM 958 O O . LYS A 1 117 ? -3.544 8.239 -33.065 1.00 61.06 117 LYS A O 1
ATOM 963 N N . VAL A 1 118 ? -2.815 7.043 -34.819 1.00 64.44 118 VAL A N 1
ATOM 964 C CA . VAL A 1 118 ? -3.153 5.719 -34.271 1.00 64.44 118 VAL A CA 1
ATOM 965 C C . VAL A 1 118 ? -2.115 5.301 -33.230 1.00 64.44 118 VAL A C 1
ATOM 967 O O . VAL A 1 118 ? -2.494 4.876 -32.150 1.00 64.44 118 VAL A O 1
ATOM 970 N N . MET A 1 119 ? -0.828 5.504 -33.504 1.00 62.53 119 MET A N 1
ATOM 971 C CA . MET A 1 119 ? 0.290 5.238 -32.598 1.00 62.53 119 MET A CA 1
ATOM 972 C C . MET A 1 119 ? 0.248 6.162 -31.379 1.00 62.53 119 MET A C 1
ATOM 974 O O . MET A 1 119 ? 0.347 5.683 -30.259 1.00 62.53 119 MET A O 1
ATOM 978 N N . GLU A 1 120 ? 0.003 7.460 -31.566 1.00 62.19 120 GLU A N 1
ATOM 979 C CA . GLU A 1 120 ? -0.227 8.426 -30.486 1.00 62.19 120 GLU A CA 1
ATOM 980 C C . GLU A 1 120 ? -1.443 8.023 -29.649 1.00 62.19 120 GLU A C 1
ATOM 982 O O . GLU A 1 120 ? -1.360 8.016 -28.426 1.00 62.19 120 GLU A O 1
ATOM 987 N N . LYS A 1 121 ? -2.554 7.601 -30.273 1.00 61.69 121 LYS A N 1
ATOM 988 C CA . LYS A 1 121 ? -3.705 7.069 -29.532 1.00 61.69 121 LYS A CA 1
ATOM 989 C C . LYS A 1 121 ? -3.372 5.788 -28.776 1.00 61.69 121 LYS A C 1
ATOM 991 O O . LYS A 1 121 ? -3.776 5.696 -27.630 1.00 61.69 121 LYS A O 1
ATOM 996 N N . ILE A 1 122 ? -2.655 4.831 -29.357 1.00 60.81 122 ILE A N 1
ATOM 997 C CA . ILE A 1 122 ? -2.279 3.577 -28.685 1.00 60.81 122 ILE A CA 1
ATOM 998 C C . ILE A 1 122 ? -1.362 3.863 -27.490 1.00 60.81 122 ILE A C 1
ATOM 1000 O O . ILE A 1 122 ? -1.605 3.333 -26.413 1.00 60.81 122 ILE A O 1
ATOM 1004 N N . LEU A 1 123 ? -0.375 4.748 -27.654 1.00 56.19 123 LEU A N 1
ATOM 1005 C CA . LEU A 1 123 ? 0.566 5.147 -26.602 1.00 56.19 123 LEU A CA 1
ATOM 1006 C C . LEU A 1 123 ? -0.099 5.978 -25.490 1.00 56.19 123 LEU A C 1
ATOM 1008 O O . LEU A 1 123 ? 0.301 5.879 -24.332 1.00 56.19 123 LEU A O 1
ATOM 1012 N N . LEU A 1 124 ? -1.122 6.773 -25.821 1.00 52.28 124 LEU A N 1
ATOM 1013 C CA . LEU A 1 124 ? -1.890 7.555 -24.846 1.00 52.28 124 LEU A CA 1
ATOM 1014 C C . LEU A 1 124 ? -3.007 6.735 -24.172 1.00 52.28 124 LEU A C 1
ATOM 1016 O O . LEU A 1 124 ? -3.235 6.915 -22.983 1.00 52.28 124 LEU A O 1
ATOM 1020 N N . HIS A 1 125 ? -3.662 5.800 -24.874 1.00 50.31 125 HIS A N 1
ATOM 1021 C CA . HIS A 1 125 ? -4.725 4.946 -24.313 1.00 50.31 125 HIS A CA 1
ATOM 1022 C C . HIS A 1 125 ? -4.181 3.758 -23.508 1.00 50.31 125 HIS A C 1
ATOM 1024 O O . HIS A 1 125 ? -4.940 3.158 -22.752 1.00 50.31 125 HIS A O 1
ATOM 1030 N N . SER A 1 126 ? -2.884 3.429 -23.578 1.00 45.84 126 SER A N 1
ATOM 1031 C CA . SER A 1 126 ? -2.257 2.535 -22.588 1.00 45.84 126 SER A CA 1
ATOM 1032 C C . SER A 1 126 ? -2.341 3.068 -21.147 1.00 45.84 126 SER A C 1
ATOM 1034 O O . SER A 1 126 ? -2.175 2.279 -20.223 1.00 45.84 126 SER A O 1
ATOM 1036 N N . ASN A 1 127 ? -2.671 4.353 -20.950 1.00 46.19 127 ASN A N 1
ATOM 1037 C CA . ASN A 1 127 ? -2.968 4.928 -19.633 1.00 46.19 127 ASN A CA 1
ATOM 1038 C C . ASN A 1 127 ? -4.441 4.788 -19.191 1.00 46.19 127 ASN A C 1
ATOM 1040 O O . ASN A 1 127 ? -4.727 5.029 -18.022 1.00 46.19 127 ASN A O 1
ATOM 1044 N N . ASP A 1 128 ? -5.364 4.363 -20.065 1.00 39.66 128 ASP A N 1
ATOM 1045 C CA . ASP A 1 128 ? -6.804 4.273 -19.745 1.00 39.66 128 ASP A CA 1
ATOM 1046 C C . ASP A 1 128 ? -7.296 2.827 -19.507 1.00 39.66 128 ASP A C 1
ATOM 1048 O O . ASP A 1 128 ? -8.403 2.610 -19.008 1.00 39.66 128 ASP A O 1
ATOM 1052 N N . TYR A 1 129 ? -6.466 1.812 -19.786 1.00 40.19 129 TYR A N 1
ATOM 1053 C CA . TYR A 1 129 ? -6.792 0.397 -19.532 1.00 40.19 129 TYR A CA 1
ATOM 1054 C C . TYR A 1 129 ? -6.690 -0.032 -18.056 1.00 40.19 129 TYR A C 1
ATOM 1056 O O . TYR A 1 129 ? -6.904 -1.205 -17.751 1.00 40.19 129 TYR A O 1
ATOM 1064 N N . GLU A 1 130 ? -6.427 0.886 -17.120 1.00 45.25 130 GLU A N 1
ATOM 1065 C CA . GLU A 1 130 ? -6.509 0.592 -15.680 1.00 45.25 130 GLU A CA 1
ATOM 1066 C C . GLU A 1 130 ? -7.864 0.951 -15.039 1.00 45.25 130 GLU A C 1
ATOM 1068 O O . GLU A 1 130 ? -8.046 0.702 -13.848 1.00 45.25 130 GLU A O 1
ATOM 1073 N N . GLN A 1 131 ? -8.853 1.474 -15.784 1.00 42.69 131 GLN A N 1
ATOM 1074 C CA . GLN A 1 131 ? -10.138 1.883 -15.180 1.00 42.69 131 GLN A CA 1
ATOM 1075 C C . GLN A 1 131 ? -11.399 1.116 -15.596 1.00 42.69 131 GLN A C 1
ATOM 1077 O O . GLN A 1 131 ? -12.455 1.394 -15.037 1.00 42.69 131 GLN A O 1
ATOM 1082 N N . ASN A 1 132 ? -11.331 0.099 -16.457 1.00 38.97 132 ASN A N 1
ATOM 1083 C CA . ASN A 1 132 ? -12.480 -0.788 -16.692 1.00 38.97 132 ASN A CA 1
ATOM 1084 C C . ASN A 1 132 ? -12.038 -2.239 -16.891 1.00 38.97 132 ASN A C 1
ATOM 1086 O O . ASN A 1 132 ? -11.911 -2.713 -18.013 1.00 38.97 132 ASN A O 1
ATOM 1090 N N . ASN A 1 133 ? -11.835 -2.951 -15.785 1.00 34.72 133 ASN A N 1
ATOM 1091 C CA . ASN A 1 133 ? -12.004 -4.399 -15.760 1.00 34.72 133 ASN A CA 1
ATOM 1092 C C . ASN A 1 133 ? -12.807 -4.761 -14.513 1.00 34.72 133 ASN A C 1
ATOM 1094 O O . ASN A 1 133 ? -12.275 -4.906 -13.410 1.00 34.72 133 ASN A O 1
ATOM 1098 N N . ASP A 1 134 ? -14.113 -4.904 -14.725 1.00 41.34 134 ASP A N 1
ATOM 1099 C CA . ASP A 1 134 ? -14.930 -5.819 -13.948 1.00 41.34 134 ASP A CA 1
ATOM 1100 C C . ASP A 1 134 ? -14.213 -7.175 -13.834 1.00 41.34 134 ASP A C 1
ATOM 1102 O O . ASP A 1 134 ? -13.626 -7.692 -14.787 1.00 41.34 134 ASP A O 1
ATOM 1106 N N . GLN A 1 135 ? -14.237 -7.729 -12.624 1.00 38.66 135 GLN A N 1
ATOM 1107 C CA . GLN A 1 135 ? -13.637 -9.010 -12.256 1.00 38.66 135 GLN A CA 1
ATOM 1108 C C . GLN A 1 135 ? -13.929 -10.136 -13.265 1.00 38.66 135 GLN A C 1
ATOM 1110 O O . GLN A 1 135 ? -15.096 -10.481 -13.467 1.00 38.66 135 GLN A O 1
ATOM 1115 N N . PRO A 1 136 ? -12.906 -10.862 -13.749 1.00 33.53 136 PRO A N 1
ATOM 1116 C CA . PRO A 1 136 ? -13.112 -12.201 -14.271 1.00 33.53 136 PRO A CA 1
ATOM 1117 C C . PRO A 1 136 ? -13.443 -13.158 -13.121 1.00 33.53 136 PRO A C 1
ATOM 1119 O O . PRO A 1 136 ? -12.634 -13.432 -12.233 1.00 33.53 136 PRO A O 1
ATOM 1122 N N . SER A 1 137 ? -14.669 -13.670 -13.160 1.00 43.56 137 SER A N 1
ATOM 1123 C CA . SER A 1 137 ? -15.154 -14.811 -12.391 1.00 43.56 137 SER A CA 1
ATOM 1124 C C . SER A 1 137 ? -14.382 -16.085 -12.762 1.00 43.56 137 SER A C 1
ATOM 1126 O O . SER A 1 137 ? -14.745 -16.773 -13.713 1.00 43.56 137 SER A O 1
ATOM 1128 N N . TRP A 1 138 ? -13.359 -16.445 -11.989 1.00 44.53 138 TRP A N 1
ATOM 1129 C CA . TRP A 1 138 ? -12.943 -17.844 -11.838 1.00 44.53 138 TRP A CA 1
ATOM 1130 C C . TRP A 1 138 ? -12.281 -18.062 -10.472 1.00 44.53 138 TRP A C 1
ATOM 1132 O O . TRP A 1 138 ? -11.073 -17.998 -10.311 1.00 44.53 138 TRP A O 1
ATOM 1142 N N . ARG A 1 139 ? -13.090 -18.333 -9.447 1.00 34.00 139 ARG A N 1
ATOM 1143 C CA . ARG A 1 139 ? -12.681 -19.137 -8.283 1.00 34.00 139 ARG A CA 1
ATOM 1144 C C . ARG A 1 139 ? -13.896 -19.920 -7.806 1.00 34.00 139 ARG A C 1
ATOM 1146 O O . ARG A 1 139 ? -14.583 -19.534 -6.867 1.00 34.00 139 ARG A O 1
ATOM 1153 N N . THR A 1 140 ? -14.163 -21.004 -8.512 1.00 46.78 140 THR A N 1
ATOM 1154 C CA . THR A 1 140 ? -14.866 -22.167 -7.976 1.00 46.78 140 THR A CA 1
ATOM 1155 C C . THR A 1 140 ? -13.900 -23.333 -8.086 1.00 46.78 140 THR A C 1
ATOM 1157 O O . THR A 1 140 ? -13.251 -23.461 -9.126 1.00 46.78 140 THR A O 1
ATOM 1160 N N . PHE A 1 141 ? -13.885 -24.137 -7.020 1.00 42.78 141 PHE A N 1
ATOM 1161 C CA . PHE A 1 141 ? -12.985 -25.240 -6.667 1.00 42.78 141 PHE A CA 1
ATOM 1162 C C . PHE A 1 141 ? -11.747 -24.834 -5.864 1.00 42.78 141 PHE A C 1
ATOM 1164 O O . PHE A 1 141 ? -10.848 -24.155 -6.403 1.00 42.78 141 PHE A O 1
#

Secondary structure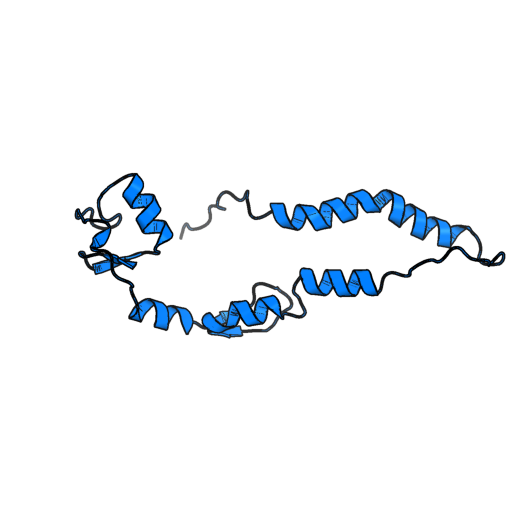 (DSSP, 8-state):
-B-TTS-B--HHHHHHHHHH-SB-TTT--B--GGG-B--HHHHHHHHH-EEE-SSTT---EEEGGGHHHHHHH-TT-HHHHHHHHHHTS------S-S-S-TTHHHHHHHHHHHHHHHHHHHHHHTTTTTS----------

Radius of gyration: 25.55 Å; chains: 1; bounding box: 41×44×74 Å

Sequence (141 aa):
MKLPCDHTLCDDCINKWFQRKKSCPICRKRFEISQKKPATKIVVEINELCVVCKFPQCNWNGPLKKLDKHEYNCTFSPEKNNKEVLDKLPVYKKEGDEDLDNTYANLATLLYEKNKKVMEKILLHSNDYEQNNDQPSWRTF

Organism: NCBI:txid5963